Protein AF-A0A6G9A225-F1 (afdb_monomer)

Mean predicted aligned error: 7.67 Å

Secondary structure (DSSP, 8-state):
--TTTTTT--BSTTSS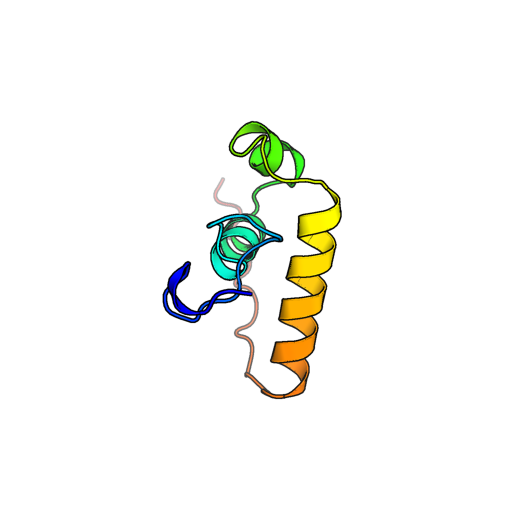-BHHHHHHHHHTT--HHHHHHH-TT--HHHHHHHHHHHHHHHHH----PPP--------

Radius of gyration: 14.65 Å; Cα contacts (8 Å, |Δi|>4): 39; chains: 1; bounding box: 31×44×32 Å

Structure (mmCIF, N/CA/C/O backbone):
data_AF-A0A6G9A225-F1
#
_entry.id   AF-A0A6G9A225-F1
#
loop_
_atom_site.group_PDB
_atom_site.id
_atom_site.type_symbol
_atom_site.label_atom_id
_atom_site.label_alt_id
_atom_site.label_comp_id
_atom_site.label_asym_id
_atom_site.label_entity_id
_atom_site.label_seq_id
_atom_site.pdbx_PDB_ins_code
_atom_site.Cartn_x
_atom_site.Cartn_y
_atom_site.Cartn_z
_atom_site.occupancy
_atom_site.B_iso_or_equiv
_atom_site.auth_seq_id
_atom_site.auth_comp_id
_atom_site.auth_asym_id
_atom_site.auth_atom_id
_atom_site.pdbx_PDB_model_num
ATOM 1 N N . MET A 1 1 ? 7.737 -14.003 5.030 1.00 50.47 1 MET A N 1
ATOM 2 C CA . MET A 1 1 ? 6.458 -13.796 4.321 1.00 50.47 1 MET A CA 1
ATOM 3 C C . MET A 1 1 ? 5.957 -15.154 3.881 1.00 50.47 1 MET A C 1
ATOM 5 O O . MET A 1 1 ? 6.748 -15.884 3.303 1.00 50.47 1 MET A O 1
ATOM 9 N N . ASP A 1 2 ? 4.713 -15.506 4.193 1.00 49.69 2 ASP A N 1
ATOM 10 C CA . ASP A 1 2 ? 4.103 -16.754 3.727 1.00 49.69 2 ASP A CA 1
ATOM 11 C C . ASP A 1 2 ? 3.443 -16.511 2.351 1.00 49.69 2 ASP A C 1
ATOM 13 O O . ASP A 1 2 ? 2.479 -15.739 2.273 1.00 49.69 2 ASP A O 1
ATOM 17 N N . PRO A 1 3 ? 3.946 -17.110 1.254 1.00 50.34 3 PRO A N 1
ATOM 18 C CA . PRO A 1 3 ? 3.391 -16.933 -0.090 1.00 50.34 3 PRO A CA 1
ATOM 19 C C . PRO A 1 3 ? 1.916 -17.349 -0.202 1.00 50.34 3 PRO A C 1
ATOM 21 O O . PRO A 1 3 ? 1.202 -16.846 -1.076 1.00 50.34 3 PRO A O 1
ATOM 24 N N . ALA A 1 4 ? 1.442 -18.226 0.693 1.00 53.31 4 ALA A N 1
ATOM 25 C CA . ALA A 1 4 ? 0.077 -18.747 0.694 1.00 53.31 4 ALA A CA 1
ATOM 26 C C . ALA A 1 4 ? -0.967 -17.736 1.202 1.00 53.31 4 ALA A C 1
ATOM 28 O O . ALA A 1 4 ? -2.168 -17.930 1.023 1.00 53.31 4 ALA A O 1
ATOM 29 N N . VAL A 1 5 ? -0.528 -16.640 1.827 1.00 53.84 5 VAL A N 1
ATOM 30 C CA . VAL A 1 5 ? -1.405 -15.736 2.584 1.00 53.84 5 VAL A CA 1
ATOM 31 C C . VAL A 1 5 ? -1.924 -14.547 1.755 1.00 53.84 5 VAL A C 1
ATOM 33 O O . VAL A 1 5 ? -2.960 -13.974 2.094 1.00 53.84 5 VAL A O 1
ATOM 36 N N . CYS A 1 6 ? -1.278 -14.224 0.630 1.00 55.72 6 CYS A N 1
ATOM 37 C CA . CYS A 1 6 ? -1.665 -13.128 -0.273 1.00 55.72 6 CYS A CA 1
ATOM 38 C C . CYS A 1 6 ? -1.543 -13.493 -1.769 1.00 55.72 6 CYS A C 1
ATOM 40 O O . CYS A 1 6 ? -1.268 -12.623 -2.596 1.00 55.72 6 CYS A O 1
ATOM 42 N N . THR A 1 7 ? -1.703 -14.769 -2.145 1.00 59.34 7 THR A N 1
ATOM 43 C CA . THR A 1 7 ? -1.640 -15.199 -3.562 1.00 59.34 7 THR A CA 1
ATOM 44 C C . THR A 1 7 ? -0.335 -14.753 -4.258 1.00 59.34 7 THR A C 1
ATOM 46 O O . THR A 1 7 ? -0.344 -14.362 -5.423 1.00 59.34 7 THR A O 1
ATOM 49 N N . GLY A 1 8 ? 0.784 -14.724 -3.519 1.00 69.69 8 GLY A N 1
ATOM 50 C CA . GLY A 1 8 ? 2.089 -14.244 -3.999 1.00 69.69 8 GLY A CA 1
ATOM 51 C C . GLY A 1 8 ? 2.293 -12.719 -4.056 1.00 69.69 8 GLY A C 1
ATOM 52 O O . GLY A 1 8 ? 3.373 -12.275 -4.434 1.00 69.69 8 GLY A O 1
ATOM 53 N N . LYS A 1 9 ? 1.307 -11.895 -3.679 1.00 78.69 9 LYS A N 1
ATOM 54 C CA . LYS A 1 9 ? 1.442 -10.426 -3.669 1.00 78.69 9 LYS A CA 1
ATOM 55 C C . LYS A 1 9 ? 2.121 -9.930 -2.392 1.00 78.69 9 LYS A C 1
ATOM 57 O O . LYS A 1 9 ? 1.838 -10.433 -1.305 1.00 78.69 9 LYS A O 1
ATOM 62 N N . ALA A 1 10 ? 2.956 -8.895 -2.517 1.00 86.88 10 ALA A N 1
ATOM 63 C CA . ALA A 1 10 ? 3.533 -8.213 -1.362 1.00 86.88 10 ALA A CA 1
ATOM 64 C C . ALA A 1 10 ? 2.430 -7.591 -0.494 1.00 86.88 10 ALA A C 1
ATOM 66 O O . ALA A 1 10 ? 1.537 -6.892 -0.989 1.00 86.88 10 ALA A O 1
ATOM 67 N N . CYS A 1 11 ? 2.508 -7.853 0.806 1.00 92.62 11 CYS A N 1
ATOM 68 C CA . CYS A 1 11 ? 1.541 -7.420 1.804 1.00 92.62 11 CYS A CA 1
ATOM 69 C C . CYS A 1 11 ? 2.254 -6.670 2.934 1.00 92.62 11 CYS A C 1
ATOM 71 O O . CYS A 1 11 ? 3.416 -6.948 3.236 1.00 92.62 11 CYS A O 1
ATOM 73 N N . ILE A 1 12 ? 1.554 -5.701 3.527 1.00 93.25 12 ILE A N 1
ATOM 74 C CA . ILE A 1 12 ? 2.036 -4.919 4.669 1.00 93.25 12 ILE A CA 1
ATOM 75 C C . ILE A 1 12 ? 2.338 -5.865 5.840 1.00 93.25 12 ILE A C 1
ATOM 77 O O . ILE A 1 12 ? 1.660 -6.878 6.008 1.00 93.25 12 ILE A O 1
ATOM 81 N N . ARG A 1 13 ? 3.385 -5.564 6.615 1.00 90.75 13 ARG A N 1
ATOM 82 C CA . ARG A 1 13 ? 3.991 -6.414 7.655 1.00 90.75 13 ARG A CA 1
ATOM 83 C C . ARG A 1 13 ? 2.969 -7.237 8.453 1.00 90.75 13 ARG A C 1
ATOM 85 O O . ARG A 1 13 ? 2.280 -6.721 9.319 1.00 90.75 13 ARG A O 1
ATOM 92 N N . GLY A 1 14 ? 2.913 -8.548 8.217 1.00 86.81 14 GLY A N 1
ATOM 93 C CA . GLY A 1 14 ? 2.047 -9.457 8.987 1.00 86.81 14 GLY A CA 1
ATOM 94 C C . GLY A 1 14 ? 0.538 -9.258 8.775 1.00 86.81 14 GLY A C 1
ATOM 95 O O . GLY A 1 14 ? -0.258 -9.976 9.375 1.00 86.81 14 GLY A O 1
ATOM 96 N N . LEU A 1 15 ? 0.138 -8.337 7.900 1.00 89.69 15 LEU A N 1
ATOM 97 C CA . LEU A 1 15 ? -1.241 -8.063 7.529 1.00 89.69 15 LEU A CA 1
ATOM 98 C C . LEU A 1 15 ? -1.559 -8.738 6.195 1.00 89.69 15 LEU A C 1
ATOM 100 O O . LEU A 1 15 ? -0.714 -8.863 5.312 1.00 89.69 15 LEU A O 1
ATOM 104 N N . ARG A 1 16 ? -2.828 -9.095 5.984 1.00 90.62 16 ARG A N 1
ATOM 105 C CA . ARG A 1 16 ? -3.343 -9.488 4.657 1.00 90.62 16 ARG A CA 1
ATOM 106 C C . ARG A 1 16 ? -3.754 -8.267 3.827 1.00 90.62 16 ARG A C 1
ATOM 108 O O . ARG A 1 16 ? -4.732 -8.309 3.084 1.00 9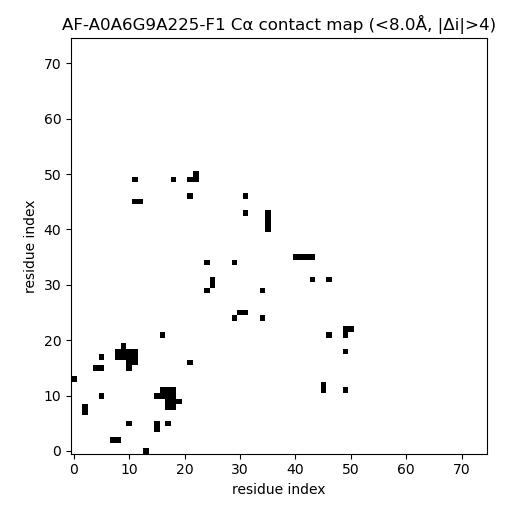0.62 16 ARG A O 1
ATOM 115 N N . PHE A 1 17 ? -3.035 -7.158 3.995 1.00 91.94 17 PHE A N 1
ATOM 116 C CA . 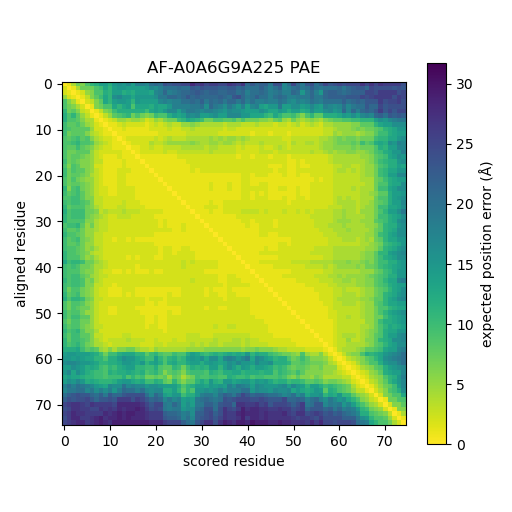PHE A 1 17 ? -3.292 -5.902 3.303 1.00 91.94 17 PHE A CA 1
ATOM 117 C C . PHE A 1 17 ? -2.271 -5.730 2.171 1.00 91.94 17 PHE A C 1
ATOM 119 O O . PHE A 1 17 ? -1.088 -5.556 2.458 1.00 91.94 17 PHE A O 1
ATOM 126 N N . PRO A 1 18 ? -2.674 -5.800 0.889 1.00 94.69 18 PRO A N 1
ATOM 127 C CA . PRO A 1 18 ? -1.724 -5.715 -0.217 1.00 94.69 18 PRO A CA 1
ATOM 128 C C . PRO A 1 18 ? -1.053 -4.344 -0.303 1.00 94.69 18 PRO A C 1
ATOM 130 O O . PRO A 1 18 ? -1.736 -3.321 -0.249 1.00 94.69 18 PRO A O 1
ATOM 133 N N . VAL A 1 19 ? 0.258 -4.319 -0.558 1.00 94.94 19 VAL A N 1
ATOM 134 C CA . VAL A 1 19 ? 1.010 -3.073 -0.804 1.00 94.94 19 VAL A CA 1
ATOM 135 C C . VAL A 1 19 ? 0.391 -2.292 -1.966 1.00 94.94 19 VAL A C 1
ATOM 137 O O . VAL A 1 19 ? 0.169 -1.089 -1.865 1.00 94.94 19 VAL A O 1
ATOM 140 N N . ALA A 1 20 ? 0.004 -2.995 -3.034 1.00 94.12 20 ALA A N 1
ATOM 141 C CA . ALA A 1 20 ? -0.672 -2.397 -4.182 1.00 94.12 20 ALA A CA 1
ATOM 142 C C . ALA A 1 20 ? -1.964 -1.658 -3.794 1.00 94.12 20 ALA A C 1
ATOM 144 O O . ALA A 1 20 ? -2.224 -0.586 -4.328 1.00 94.12 20 ALA A O 1
ATOM 145 N N . ARG A 1 21 ? -2.747 -2.181 -2.835 1.00 95.75 21 ARG A N 1
ATOM 146 C CA . ARG A 1 21 ? -3.970 -1.512 -2.363 1.00 95.75 21 ARG A CA 1
ATOM 147 C C . ARG A 1 21 ? -3.636 -0.197 -1.663 1.00 95.75 21 ARG A C 1
ATOM 149 O O . ARG A 1 21 ? -4.292 0.800 -1.942 1.00 95.75 21 ARG A O 1
ATOM 156 N N . LEU A 1 22 ? -2.623 -0.188 -0.793 1.00 96.94 22 LEU A N 1
ATOM 157 C CA . LEU A 1 22 ? -2.198 1.030 -0.096 1.00 96.94 22 LEU A CA 1
ATOM 158 C C . LEU A 1 22 ? -1.767 2.111 -1.095 1.00 96.94 22 LEU A C 1
ATOM 160 O O . LEU A 1 22 ? -2.215 3.251 -1.017 1.00 96.94 22 LEU A O 1
ATOM 164 N N . LEU A 1 23 ? -0.952 1.728 -2.080 1.00 96.38 23 LEU A N 1
ATOM 165 C CA . LEU A 1 23 ? -0.489 2.630 -3.134 1.00 96.38 23 LEU A CA 1
ATOM 166 C C . LEU A 1 23 ? -1.638 3.126 -4.023 1.00 96.38 23 LEU A C 1
ATOM 168 O O . LEU A 1 23 ? -1.632 4.288 -4.412 1.00 96.38 23 LEU A O 1
ATOM 172 N N . SER A 1 24 ? -2.642 2.290 -4.315 1.00 96.31 24 SER A N 1
ATOM 173 C CA . SER A 1 24 ? -3.831 2.715 -5.067 1.00 96.31 24 SER A CA 1
ATOM 174 C C . SER A 1 24 ? -4.654 3.768 -4.327 1.00 96.31 24 SER A C 1
ATOM 176 O O . SER A 1 24 ? -5.123 4.703 -4.966 1.00 96.31 24 SER A O 1
ATOM 178 N N . LEU A 1 25 ? -4.808 3.652 -3.003 1.00 97.38 25 LEU A N 1
ATOM 179 C CA . LEU A 1 25 ? -5.500 4.668 -2.196 1.00 97.38 25 LEU A CA 1
ATOM 180 C C . LEU A 1 25 ? -4.749 6.003 -2.245 1.00 97.38 25 LEU A C 1
ATOM 182 O O . LEU A 1 25 ? -5.340 7.038 -2.545 1.00 97.38 25 LEU A O 1
ATOM 186 N N . LEU A 1 26 ? -3.427 5.966 -2.059 1.00 96.50 26 LEU A N 1
ATOM 187 C CA . LEU A 1 26 ? -2.585 7.159 -2.183 1.00 96.50 26 LEU A CA 1
ATOM 188 C C . LEU A 1 26 ? -2.675 7.780 -3.587 1.00 96.50 26 LEU A C 1
ATOM 190 O O . LEU A 1 26 ? -2.803 8.994 -3.718 1.00 96.50 26 LEU A O 1
ATOM 194 N N . ALA A 1 27 ? -2.653 6.959 -4.640 1.00 94.75 27 ALA A N 1
ATOM 195 C CA . ALA A 1 27 ? -2.781 7.421 -6.022 1.00 94.75 27 ALA A CA 1
ATOM 196 C C . ALA A 1 27 ? -4.169 8.011 -6.333 1.00 94.75 27 ALA A C 1
ATOM 198 O O . ALA A 1 27 ? -4.279 8.890 -7.187 1.00 94.75 27 ALA A O 1
ATOM 199 N N . ALA A 1 28 ? -5.218 7.564 -5.635 1.00 95.69 28 ALA A N 1
ATOM 200 C CA . ALA A 1 28 ? -6.561 8.138 -5.722 1.00 95.69 28 ALA A CA 1
ATOM 201 C C . ALA A 1 28 ? -6.684 9.503 -5.013 1.00 95.69 28 ALA A C 1
ATOM 203 O O . ALA A 1 28 ? -7.685 10.195 -5.197 1.00 95.69 28 ALA A O 1
ATOM 204 N N . GLY A 1 29 ? -5.660 9.915 -4.258 1.00 96.00 29 GLY A N 1
ATOM 205 C CA . GLY A 1 29 ? -5.625 11.180 -3.525 1.00 96.00 29 GLY A CA 1
ATOM 206 C C . GLY A 1 29 ? -6.069 11.071 -2.067 1.00 96.00 29 GLY A C 1
ATOM 207 O O . GLY A 1 29 ? -6.226 12.105 -1.420 1.00 96.00 29 GLY A O 1
ATOM 208 N N . GLU A 1 30 ? -6.250 9.856 -1.543 1.00 97.56 30 GLU A N 1
ATOM 209 C CA . GLU A 1 30 ? -6.560 9.661 -0.127 1.00 97.56 30 GLU A CA 1
ATOM 210 C C . GLU A 1 30 ? -5.393 10.108 0.758 1.00 97.56 30 GLU A C 1
ATOM 212 O O . GLU A 1 30 ? -4.220 9.828 0.482 1.00 97.56 30 GLU A O 1
ATOM 217 N N . THR A 1 31 ? -5.713 10.799 1.854 1.00 97.44 31 THR A N 1
ATOM 218 C CA . THR A 1 31 ? -4.702 11.213 2.832 1.00 97.44 31 THR A CA 1
ATOM 219 C C . THR A 1 31 ? -4.302 10.035 3.710 1.00 97.44 31 THR A C 1
ATOM 221 O O . THR A 1 31 ? -5.072 9.099 3.932 1.00 97.44 31 THR A O 1
ATOM 224 N N . ARG A 1 32 ? -3.086 10.078 4.263 1.00 97.06 32 ARG A N 1
ATOM 225 C CA . ARG A 1 32 ? -2.620 9.029 5.184 1.00 97.06 32 ARG A CA 1
ATOM 226 C C . ARG A 1 32 ? -3.524 8.941 6.408 1.00 97.06 32 ARG A C 1
ATOM 228 O O . ARG A 1 32 ? -3.802 7.850 6.885 1.00 97.06 32 ARG A O 1
ATOM 235 N N . GLU A 1 33 ? -3.998 10.085 6.884 1.00 97.81 33 GLU A N 1
ATOM 236 C CA . GLU A 1 33 ? -4.905 10.208 8.018 1.00 97.81 33 GLU A CA 1
ATOM 237 C C . GLU A 1 33 ? -6.256 9.542 7.736 1.00 97.81 33 GLU A C 1
ATOM 239 O O . GLU A 1 33 ? -6.730 8.784 8.578 1.00 97.81 33 GLU A O 1
ATOM 244 N N . ALA A 1 34 ? -6.843 9.764 6.553 1.00 98.12 34 ALA A N 1
ATOM 245 C CA . ALA A 1 34 ? -8.090 9.109 6.154 1.00 98.12 34 ALA A CA 1
ATOM 246 C C . ALA A 1 34 ? -7.909 7.588 6.037 1.00 98.12 34 ALA A C 1
ATOM 248 O O . ALA A 1 34 ? -8.688 6.821 6.596 1.00 98.12 34 ALA A O 1
ATOM 249 N N . ILE A 1 35 ? -6.815 7.144 5.412 1.00 98.12 35 ILE A N 1
ATOM 250 C CA . ILE A 1 35 ? -6.494 5.716 5.286 1.00 98.12 35 ILE A CA 1
ATOM 251 C C . ILE A 1 35 ? -6.309 5.067 6.666 1.00 98.12 35 ILE A C 1
ATOM 253 O O . ILE A 1 35 ? -6.807 3.970 6.892 1.00 98.12 35 ILE A O 1
ATOM 257 N N . LEU A 1 36 ? -5.613 5.723 7.597 1.00 97.88 36 LEU A N 1
ATOM 258 C CA . LEU A 1 36 ? -5.435 5.220 8.965 1.00 97.88 36 LEU A CA 1
ATOM 259 C C . LEU A 1 36 ? -6.751 5.182 9.748 1.00 97.88 36 LEU A C 1
ATOM 261 O O . LEU A 1 36 ? -6.940 4.296 10.574 1.00 97.88 36 LEU A O 1
ATOM 265 N N . ASN A 1 37 ? -7.661 6.121 9.491 1.00 98.00 37 ASN A N 1
ATOM 266 C CA . ASN A 1 37 ? -8.988 6.113 10.095 1.00 98.00 37 ASN A CA 1
ATOM 267 C C . ASN A 1 37 ? -9.827 4.920 9.606 1.00 98.00 37 ASN A C 1
ATOM 269 O O . ASN A 1 37 ? -10.459 4.240 10.411 1.00 98.00 37 ASN A O 1
ATOM 273 N N . ASP A 1 38 ? -9.791 4.638 8.304 1.00 97.69 38 ASP A N 1
ATOM 274 C CA . ASP A 1 38 ? -10.554 3.542 7.697 1.00 97.69 38 ASP A CA 1
ATOM 275 C C . ASP A 1 38 ? -9.922 2.166 7.966 1.00 97.69 38 ASP A C 1
ATOM 277 O O . ASP A 1 38 ? -10.612 1.145 8.025 1.00 97.69 38 ASP A O 1
ATOM 281 N N . TYR A 1 39 ? -8.603 2.136 8.164 1.00 97.00 39 TYR A N 1
ATOM 282 C CA . TYR A 1 39 ? -7.813 0.935 8.415 1.00 97.00 3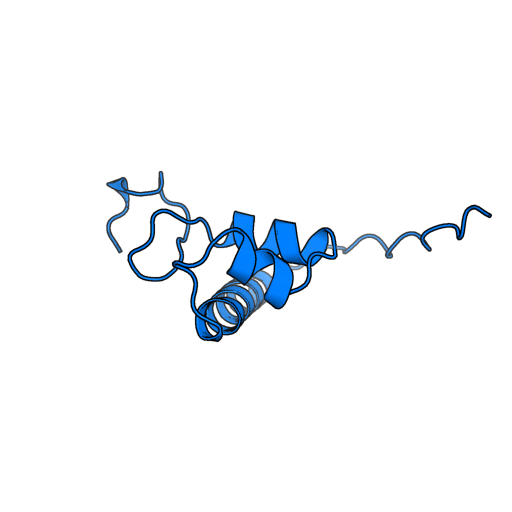9 TYR A CA 1
ATOM 283 C C . TYR A 1 39 ? -6.915 1.125 9.652 1.00 97.00 39 TYR A C 1
ATOM 285 O O . TYR A 1 39 ? -5.693 1.227 9.521 1.00 97.00 39 TYR A O 1
ATOM 293 N N . PRO A 1 40 ? -7.489 1.110 10.872 1.00 96.12 40 PRO A N 1
ATOM 294 C CA . PRO A 1 40 ? -6.784 1.454 12.117 1.00 96.12 40 PRO A CA 1
ATOM 295 C C . PRO A 1 40 ? -5.711 0.443 12.547 1.00 96.12 40 PRO A C 1
ATOM 297 O O . PRO A 1 40 ? -5.005 0.663 13.525 1.00 96.12 40 PRO A O 1
ATOM 300 N N . TYR A 1 41 ? -5.598 -0.681 11.839 1.00 95.06 41 TYR A N 1
ATOM 301 C CA . TYR A 1 41 ? -4.535 -1.669 12.017 1.00 95.06 41 TYR A CA 1
ATOM 302 C C . TYR A 1 41 ? -3.272 -1.358 11.197 1.00 95.06 41 TYR A C 1
ATOM 304 O O . TYR A 1 41 ? -2.304 -2.108 11.292 1.00 95.06 41 TYR A O 1
ATOM 312 N N . LEU A 1 42 ? -3.297 -0.326 10.348 1.00 97.38 42 LEU A N 1
ATOM 313 C CA . LEU A 1 42 ? -2.106 0.180 9.670 1.00 97.38 42 LEU A CA 1
ATOM 314 C C . LEU A 1 42 ? -1.339 1.131 10.591 1.00 97.38 42 LEU A C 1
ATOM 316 O O . LEU A 1 42 ? -1.923 1.868 11.385 1.00 97.38 42 LEU A O 1
ATOM 320 N N . GLU A 1 43 ? -0.024 1.150 10.430 1.00 96.88 43 GLU A N 1
ATOM 321 C CA . GLU A 1 43 ? 0.889 2.053 11.124 1.00 96.88 43 GLU A CA 1
ATOM 322 C C . GLU A 1 43 ? 1.397 3.141 10.158 1.00 96.88 43 GLU A C 1
ATOM 324 O O . GLU A 1 43 ? 1.372 2.991 8.932 1.00 96.88 43 GLU A O 1
ATOM 329 N N . ARG A 1 44 ? 1.870 4.282 10.680 1.00 96.06 44 ARG A N 1
ATOM 330 C CA . ARG A 1 44 ? 2.371 5.387 9.830 1.00 96.06 44 ARG A CA 1
ATOM 331 C C . ARG A 1 44 ? 3.603 4.967 9.024 1.00 96.06 44 ARG A C 1
ATOM 333 O O . ARG A 1 44 ? 3.830 5.460 7.917 1.00 96.06 44 ARG A O 1
ATOM 340 N N . GLU A 1 45 ? 4.374 4.046 9.574 1.00 96.75 45 GLU A N 1
ATOM 341 C CA . GLU A 1 45 ? 5.594 3.469 9.033 1.00 96.75 45 GLU A CA 1
ATOM 342 C C . GLU A 1 45 ? 5.311 2.601 7.795 1.00 96.75 45 GLU A C 1
ATOM 344 O O . GLU A 1 45 ? 6.116 2.589 6.857 1.00 96.75 45 GLU A O 1
ATOM 349 N N . ASP A 1 46 ? 4.133 1.968 7.727 1.00 96.69 46 ASP A N 1
ATOM 350 C CA . ASP A 1 46 ? 3.734 1.081 6.626 1.00 96.69 46 ASP A CA 1
ATOM 351 C C . ASP A 1 46 ? 3.682 1.808 5.276 1.00 96.69 46 ASP A C 1
ATOM 353 O O . ASP A 1 46 ? 4.006 1.237 4.233 1.00 96.69 46 ASP A O 1
ATOM 357 N N . PHE A 1 47 ? 3.338 3.097 5.280 1.00 97.06 47 PHE A N 1
ATOM 358 C CA . PHE A 1 47 ? 3.341 3.938 4.081 1.00 97.06 47 PHE A CA 1
ATOM 359 C C . PHE A 1 47 ? 4.756 4.106 3.521 1.00 97.06 47 PHE A C 1
ATOM 361 O O . PHE A 1 47 ? 4.957 4.079 2.307 1.00 97.06 47 PHE A O 1
ATOM 368 N N . GLY A 1 48 ? 5.744 4.275 4.402 1.00 96.44 48 GLY A N 1
ATOM 369 C CA . GLY A 1 48 ? 7.145 4.405 4.013 1.00 96.44 48 GLY A CA 1
ATOM 370 C C . GLY A 1 48 ? 7.711 3.100 3.456 1.00 96.44 48 GLY A C 1
ATOM 371 O O . GLY A 1 48 ? 8.409 3.124 2.444 1.00 96.44 48 GLY A O 1
ATOM 372 N N . GLU A 1 49 ? 7.388 1.968 4.085 1.00 95.69 49 GLU A N 1
ATOM 373 C CA . GLU A 1 49 ? 7.761 0.634 3.593 1.00 95.69 49 GLU A CA 1
ATOM 374 C C . GLU A 1 49 ? 7.131 0.339 2.226 1.00 95.69 49 GLU A C 1
ATOM 376 O O . GLU A 1 49 ? 7.817 -0.098 1.302 1.00 95.69 49 GLU A O 1
ATOM 381 N N . ALA A 1 50 ? 5.843 0.649 2.055 1.00 95.94 50 ALA A N 1
ATOM 382 C CA . ALA A 1 50 ? 5.138 0.470 0.789 1.00 95.94 50 ALA A CA 1
ATOM 383 C C . ALA A 1 50 ? 5.742 1.310 -0.346 1.00 95.94 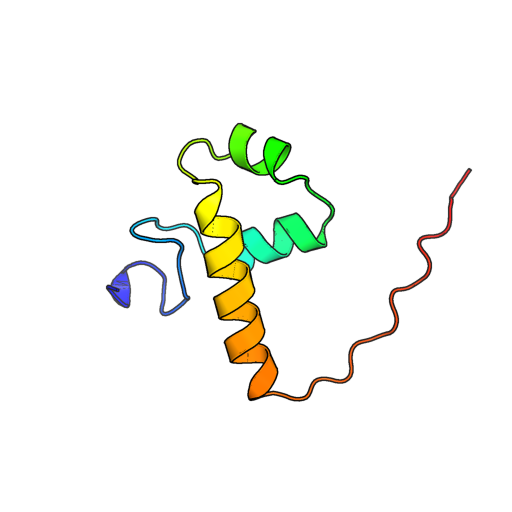50 ALA A C 1
ATOM 385 O O . ALA A 1 50 ? 5.908 0.811 -1.460 1.00 95.94 50 ALA A O 1
ATOM 386 N N . LEU A 1 51 ? 6.103 2.567 -0.070 1.00 95.88 51 LEU A N 1
ATOM 387 C CA . LEU A 1 51 ? 6.754 3.442 -1.047 1.00 95.88 51 LEU A CA 1
ATOM 388 C C . LEU A 1 51 ? 8.165 2.962 -1.398 1.00 95.88 51 LEU A C 1
ATOM 390 O O . LEU A 1 51 ? 8.534 2.990 -2.568 1.00 95.88 51 LEU A O 1
ATOM 394 N N . ARG A 1 52 ? 8.941 2.475 -0.422 1.00 94.81 52 ARG A N 1
ATOM 395 C CA . ARG A 1 52 ? 10.263 1.879 -0.678 1.00 94.81 52 ARG A CA 1
ATOM 396 C C . ARG A 1 52 ? 10.166 0.620 -1.526 1.00 94.81 52 ARG A C 1
ATOM 398 O O . ARG A 1 52 ? 10.942 0.462 -2.462 1.00 94.81 52 ARG A O 1
ATOM 405 N N . TYR A 1 53 ? 9.187 -0.235 -1.244 1.00 92.69 53 TYR A N 1
ATOM 406 C CA . TYR A 1 53 ? 8.904 -1.396 -2.080 1.00 92.69 53 TYR A CA 1
ATOM 407 C C . TYR A 1 53 ? 8.541 -0.986 -3.516 1.00 92.69 53 TYR A C 1
ATOM 409 O O . TYR A 1 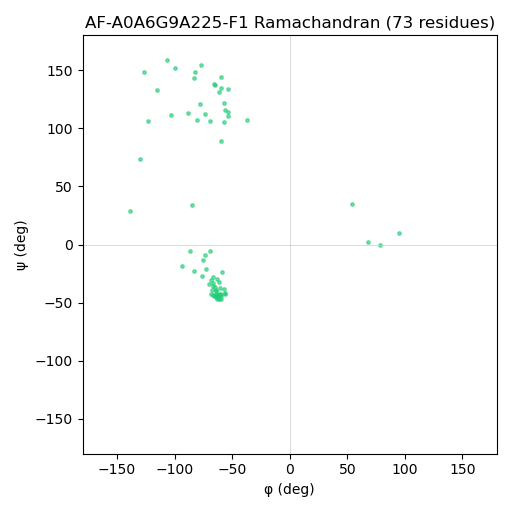53 ? 9.060 -1.565 -4.466 1.00 92.69 53 TYR A O 1
ATOM 417 N N . ALA A 1 54 ? 7.699 0.039 -3.688 1.00 92.38 54 ALA A N 1
ATOM 418 C CA . ALA A 1 54 ? 7.347 0.558 -5.010 1.00 92.38 54 ALA A CA 1
ATOM 419 C C . ALA A 1 54 ? 8.561 1.124 -5.763 1.00 92.38 54 ALA A C 1
ATOM 421 O O . ALA A 1 54 ? 8.722 0.841 -6.946 1.00 92.38 54 ALA A O 1
ATOM 422 N N . ALA A 1 55 ? 9.415 1.889 -5.077 1.00 92.75 55 ALA A N 1
ATOM 423 C CA . ALA A 1 55 ? 10.636 2.445 -5.651 1.00 92.75 55 ALA A CA 1
ATOM 424 C C . ALA A 1 55 ? 11.594 1.339 -6.113 1.00 92.75 55 ALA A C 1
ATOM 426 O O . ALA A 1 55 ? 12.032 1.364 -7.257 1.00 92.75 55 ALA A O 1
ATOM 427 N N . PHE A 1 56 ? 11.826 0.325 -5.273 1.00 90.56 56 PHE A N 1
ATOM 428 C CA . PHE A 1 56 ? 12.652 -0.835 -5.619 1.00 90.56 56 PHE A CA 1
ATOM 429 C C . PHE A 1 56 ? 12.160 -1.552 -6.887 1.00 90.56 56 PHE A C 1
ATOM 431 O O . PHE A 1 56 ? 12.960 -1.911 -7.742 1.00 90.56 56 PHE A O 1
ATOM 438 N N . LEU A 1 57 ? 10.843 -1.732 -7.046 1.00 89.00 57 LEU A N 1
ATOM 439 C CA . LEU A 1 57 ? 10.287 -2.334 -8.264 1.00 89.00 57 LEU A CA 1
ATOM 440 C C . LEU A 1 57 ? 10.401 -1.424 -9.495 1.00 89.00 57 LEU A C 1
ATOM 442 O O . LEU A 1 57 ? 10.556 -1.918 -10.609 1.00 89.00 57 LEU A O 1
ATOM 446 N N . ALA A 1 58 ? 10.292 -0.108 -9.308 1.00 89.56 58 ALA A N 1
ATOM 447 C CA . ALA A 1 58 ? 10.374 0.862 -10.395 1.00 89.56 58 ALA A CA 1
ATOM 448 C C . ALA A 1 58 ? 11.803 1.035 -10.939 1.00 89.56 58 ALA A C 1
ATOM 450 O O . ALA A 1 58 ? 11.961 1.480 -12.072 1.00 89.56 58 ALA A O 1
ATOM 451 N N . GLU A 1 59 ? 12.834 0.676 -10.167 1.00 86.94 59 GLU A N 1
ATOM 452 C CA . GLU A 1 59 ? 14.227 0.697 -10.635 1.00 86.94 59 GLU A CA 1
ATOM 453 C C . GLU A 1 59 ? 14.493 -0.332 -11.743 1.00 86.94 59 GLU A C 1
ATOM 455 O O . GLU A 1 59 ? 15.248 -0.050 -12.672 1.00 86.94 59 GLU A O 1
ATOM 460 N N . ASP A 1 60 ? 13.859 -1.505 -11.675 1.00 80.56 60 ASP A N 1
ATOM 461 C CA . ASP A 1 60 ? 14.093 -2.604 -12.623 1.00 80.56 60 ASP A CA 1
ATOM 462 C C . ASP A 1 60 ? 13.284 -2.448 -13.925 1.00 80.56 60 ASP A C 1
ATOM 464 O O . ASP A 1 60 ? 13.654 -2.971 -14.977 1.00 80.56 60 ASP A O 1
ATOM 468 N N . MET A 1 61 ? 12.179 -1.693 -13.885 1.00 75.25 61 MET A N 1
ATOM 469 C CA . MET A 1 61 ? 11.249 -1.564 -15.006 1.00 75.25 61 MET A CA 1
ATOM 470 C C . MET A 1 61 ? 11.051 -0.107 -15.430 1.00 75.25 61 MET A C 1
ATOM 472 O O . MET A 1 61 ? 10.310 0.653 -14.808 1.00 75.25 61 MET A O 1
ATOM 476 N N . ALA A 1 62 ? 11.636 0.257 -16.573 1.00 75.88 62 ALA A N 1
ATOM 477 C CA . ALA A 1 62 ? 11.341 1.524 -17.230 1.00 75.88 62 ALA A CA 1
ATOM 478 C C . ALA A 1 62 ? 9.950 1.474 -17.886 1.00 75.88 62 ALA A C 1
ATOM 480 O O . ALA A 1 62 ? 9.734 0.752 -18.862 1.00 75.88 62 ALA A O 1
ATOM 481 N N . VAL A 1 63 ? 9.013 2.263 -17.361 1.00 80.25 63 VAL A N 1
ATOM 482 C CA . VAL A 1 63 ? 7.673 2.450 -17.933 1.00 80.25 63 VAL A CA 1
ATOM 483 C C . VAL A 1 63 ? 7.530 3.899 -18.385 1.00 80.25 63 VAL A C 1
ATOM 485 O O . VAL A 1 63 ? 7.853 4.816 -17.629 1.00 80.25 63 VAL A O 1
ATOM 488 N N . ASP A 1 64 ? 7.027 4.117 -19.602 1.00 83.88 64 ASP A N 1
ATOM 489 C CA . ASP A 1 64 ? 6.623 5.455 -20.040 1.00 83.88 64 ASP A CA 1
ATOM 490 C C . ASP A 1 64 ? 5.378 5.875 -19.252 1.00 83.88 64 ASP A C 1
ATOM 492 O O . ASP A 1 64 ? 4.286 5.326 -19.430 1.00 83.88 64 ASP A O 1
ATOM 496 N N . LEU A 1 65 ? 5.559 6.798 -18.307 1.00 79.19 65 LEU A N 1
ATOM 497 C CA . LEU A 1 65 ? 4.463 7.275 -17.480 1.00 79.19 65 LEU A CA 1
ATOM 498 C C . LEU A 1 65 ? 3.631 8.277 -18.288 1.00 79.19 65 LEU A C 1
ATOM 500 O O . LEU A 1 65 ? 4.157 9.322 -18.690 1.00 79.19 65 LEU A O 1
ATOM 504 N N . PRO A 1 66 ? 2.324 8.022 -18.491 1.00 78.75 66 PRO A N 1
ATOM 505 C CA . PRO A 1 66 ? 1.470 8.995 -19.145 1.00 78.75 66 PRO A CA 1
ATOM 506 C C . PRO A 1 66 ? 1.491 10.283 -18.325 1.00 78.75 66 PRO A C 1
ATOM 508 O O . PRO A 1 66 ? 1.387 10.260 -17.095 1.00 78.75 66 PRO A O 1
ATOM 511 N N . ARG A 1 67 ? 1.635 11.425 -19.006 1.00 70.94 67 ARG A N 1
ATOM 512 C CA . ARG A 1 67 ? 1.608 12.723 -18.327 1.00 70.94 67 ARG A CA 1
ATOM 513 C C . ARG A 1 67 ? 0.322 12.825 -17.504 1.00 70.94 67 ARG A C 1
ATOM 515 O O . ARG A 1 67 ? -0.743 12.519 -18.048 1.00 70.94 67 ARG A O 1
ATOM 522 N N . PRO A 1 68 ? 0.392 13.271 -16.236 1.00 67.19 68 PRO A N 1
ATOM 523 C CA . PRO A 1 68 ? -0.807 13.463 -15.440 1.00 67.19 68 PRO A CA 1
ATOM 524 C C . PRO A 1 68 ? -1.721 14.425 -16.198 1.00 67.19 68 PRO A C 1
ATOM 526 O O . PRO A 1 68 ? -1.350 15.571 -16.467 1.00 67.19 68 PRO A O 1
ATOM 529 N N . SER A 1 69 ? -2.891 13.926 -16.610 1.00 60.94 69 SER A N 1
ATOM 530 C CA . SER A 1 69 ? -3.914 14.760 -17.229 1.00 60.94 69 SER A CA 1
ATOM 531 C C . SER A 1 69 ? -4.224 15.866 -16.233 1.00 60.94 69 SER A C 1
ATOM 533 O O . SER A 1 69 ? -4.535 15.570 -15.076 1.00 60.94 69 SER A O 1
ATOM 535 N N . LYS A 1 70 ? -4.060 17.134 -16.639 1.00 56.38 70 LYS A N 1
ATOM 536 C CA . LYS A 1 70 ? -4.440 18.263 -15.789 1.00 56.38 70 LYS A CA 1
ATOM 537 C C . LYS A 1 70 ? -5.890 18.026 -15.405 1.00 56.38 70 LYS A C 1
ATOM 539 O O . LYS A 1 70 ? -6.758 18.059 -16.275 1.00 56.38 70 LYS A O 1
ATOM 544 N N . ARG A 1 71 ? -6.128 17.715 -14.130 1.00 56.47 71 ARG A N 1
ATOM 545 C CA . ARG A 1 71 ? -7.468 17.543 -13.586 1.00 56.47 71 ARG A CA 1
ATOM 546 C C . AR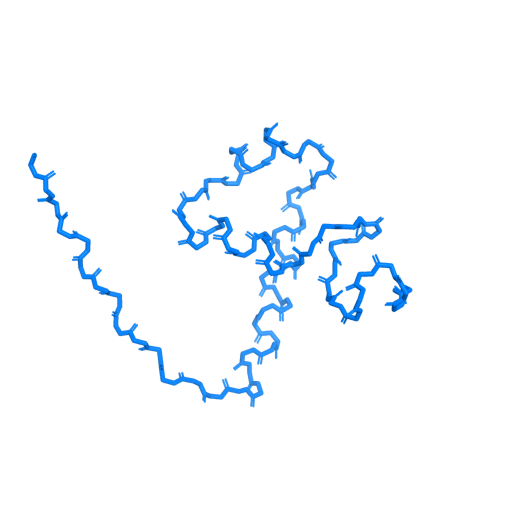G A 1 71 ? -8.173 18.860 -13.877 1.00 56.47 71 ARG A C 1
ATOM 548 O O . ARG A 1 71 ? -7.807 19.882 -13.308 1.00 56.47 71 ARG A O 1
ATOM 555 N N . SER A 1 72 ? -9.066 18.850 -14.862 1.00 48.56 72 SER A N 1
ATOM 556 C CA . SER A 1 72 ? -9.897 19.993 -15.195 1.00 48.56 72 SER A CA 1
ATOM 557 C C . SER A 1 72 ? -10.591 20.402 -13.907 1.00 48.56 72 SER A C 1
ATOM 559 O O . SER A 1 72 ? -11.363 19.617 -13.355 1.00 48.56 72 SER A O 1
ATOM 561 N N . GLU A 1 73 ? -10.261 21.588 -13.409 1.00 55.00 73 GLU A N 1
ATOM 562 C CA . GLU A 1 73 ? -11.067 22.300 -12.430 1.00 55.00 73 GLU A CA 1
ATOM 563 C C . GLU A 1 73 ? -12.435 22.514 -13.088 1.00 55.00 73 GLU A C 1
ATOM 565 O O . GLU A 1 73 ? -12.649 23.460 -13.845 1.00 55.00 73 GLU A O 1
ATOM 570 N N . ILE A 1 74 ? -13.337 21.548 -12.908 1.00 55.88 74 ILE A N 1
ATOM 571 C CA . ILE A 1 74 ? -14.736 21.716 -13.267 1.00 55.88 74 ILE A CA 1
ATOM 572 C C . ILE A 1 74 ? -15.355 22.489 -12.106 1.00 55.88 74 ILE A C 1
ATOM 574 O O . ILE A 1 74 ? -15.465 21.984 -10.991 1.00 55.88 74 ILE A O 1
ATOM 578 N N . ARG A 1 75 ? -15.619 23.750 -12.439 1.00 47.50 75 ARG A N 1
ATOM 579 C CA . ARG A 1 75 ? -16.484 24.746 -11.809 1.00 47.50 75 ARG A 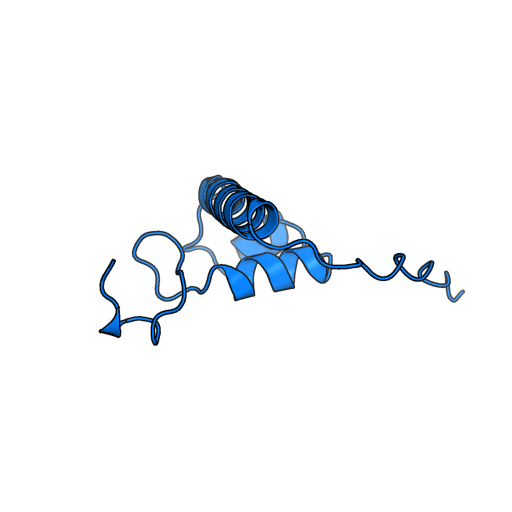CA 1
ATOM 580 C C . ARG A 1 75 ? -17.696 24.187 -11.067 1.00 47.50 75 ARG A C 1
ATOM 582 O O . ARG A 1 75 ? -18.329 23.254 -11.606 1.00 47.50 75 ARG A O 1
#

InterPro domains:
  IPR00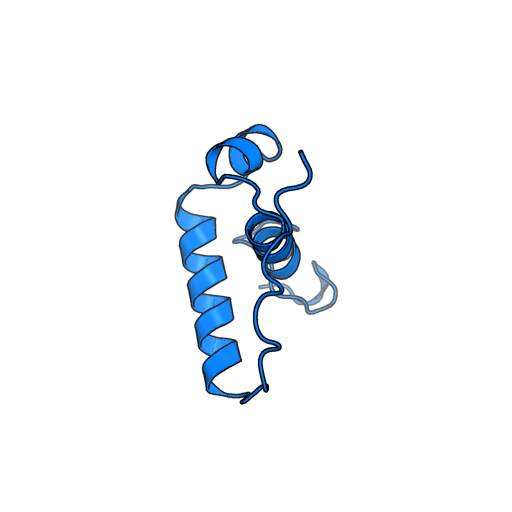7367 VapB45-like, C-terminal [PF04255] (2-54)
  IPR009057 Homedomain-like superfamily [SSF46689] (2-65)
  IPR036388 Winged helix-like DNA-binding domain superfamily [G3DSA:1.10.10.10] (1-67)

pLDDT: mean 84.36, std 16.35, range [47.5, 98.12]

Foldseek 3Di:
DDCVLAVNADAQPVDNHGLVNVVVCVVVVHDPVNVCVVVVVDDPCSVVVSVVVVVVVCVVDDDDDDDPDPPPPDD

Solvent-accessible surface area (backbone atoms only — not comparable to full-atom values): 4876 Å² total; per-residue (Å²): 134,67,57,86,70,48,83,70,50,64,47,42,90,99,44,88,44,44,36,68,56,57,52,50,42,49,72,73,66,52,49,72,69,56,51,36,68,80,38,71,87,59,58,84,62,53,59,57,53,43,50,49,55,50,50,62,57,50,72,80,48,93,69,90,73,76,76,81,72,77,77,73,84,77,127

Sequence (75 aa):
MDPAVCTGKACIRGLRFPVARLLSLLAAGETREAILNDYPYLEREDFGEALRYAAFLAEDMAVDLPRPSKRSEIR

Organism: NCBI:txid1404367

Nearest PDB structures (foldseek):
  2ga1-assembly1_B  TM=8.791E-01  e=3.540E-02  Trichormus variabilis ATCC 29413